Protein AF-A0A1I3T0B2-F1 (afdb_monomer_lite)

Structure (mmCIF, N/CA/C/O backbone):
data_AF-A0A1I3T0B2-F1
#
_entry.id   AF-A0A1I3T0B2-F1
#
loop_
_atom_site.group_PDB
_atom_site.id
_atom_site.type_symbol
_atom_site.label_atom_id
_atom_site.label_alt_id
_atom_site.label_comp_id
_atom_site.label_asym_id
_atom_site.label_entity_id
_atom_site.label_seq_id
_atom_site.pdbx_PDB_ins_code
_atom_site.Cartn_x
_atom_site.Cartn_y
_atom_site.Cartn_z
_atom_site.occupancy
_atom_site.B_iso_or_equiv
_atom_site.auth_seq_id
_atom_site.auth_comp_id
_atom_site.auth_asym_id
_atom_site.auth_atom_id
_atom_site.pdbx_PDB_model_num
ATOM 1 N N . MET A 1 1 ? 21.427 5.164 -40.381 1.00 39.81 1 MET A N 1
ATOM 2 C CA . MET A 1 1 ? 20.057 5.654 -40.119 1.00 39.81 1 MET A CA 1
ATOM 3 C C . MET A 1 1 ? 19.968 5.858 -38.617 1.00 39.81 1 MET A C 1
ATOM 5 O O . MET A 1 1 ? 20.157 4.888 -37.901 1.00 39.81 1 MET A O 1
ATOM 9 N N . ALA A 1 2 ? 19.876 7.103 -38.143 1.00 39.94 2 ALA A N 1
ATOM 10 C CA . ALA A 1 2 ? 19.882 7.393 -36.706 1.00 39.94 2 ALA A CA 1
ATOM 11 C C . ALA A 1 2 ? 18.580 6.884 -36.053 1.00 39.94 2 ALA A C 1
ATOM 13 O O . ALA A 1 2 ? 17.534 6.948 -36.707 1.00 39.94 2 ALA A O 1
ATOM 14 N N . PRO A 1 3 ? 18.619 6.375 -34.810 1.00 40.91 3 PRO A N 1
ATOM 15 C CA . PRO A 1 3 ? 17.422 5.910 -34.119 1.00 40.91 3 PRO A CA 1
ATOM 16 C C . PRO A 1 3 ? 16.431 7.067 -33.942 1.00 40.91 3 PRO A C 1
ATOM 18 O O . PRO A 1 3 ? 16.799 8.157 -33.504 1.00 40.91 3 PRO A O 1
ATOM 21 N N . VAL A 1 4 ? 15.172 6.827 -34.310 1.00 51.56 4 VAL A N 1
ATOM 22 C CA . VAL A 1 4 ? 14.069 7.775 -34.115 1.00 51.56 4 VAL A CA 1
ATOM 23 C C . VAL A 1 4 ? 13.798 7.872 -32.605 1.00 51.56 4 VAL A C 1
ATOM 25 O O . VAL A 1 4 ? 13.486 6.848 -31.995 1.00 51.56 4 VAL A O 1
ATOM 28 N N . PRO A 1 5 ? 13.919 9.052 -31.971 1.00 52.28 5 PRO A N 1
ATOM 29 C CA . PRO A 1 5 ? 13.547 9.222 -30.573 1.00 52.28 5 PRO A CA 1
ATOM 30 C C . PRO A 1 5 ? 12.018 9.229 -30.503 1.00 52.28 5 PRO A C 1
ATOM 32 O O . PRO A 1 5 ? 11.382 10.121 -31.061 1.00 52.28 5 PRO A O 1
ATOM 35 N N . GLY A 1 6 ? 11.415 8.213 -29.886 1.00 58.38 6 GLY A N 1
ATOM 36 C CA . GLY A 1 6 ? 9.955 8.083 -29.879 1.00 58.38 6 GLY A CA 1
ATOM 37 C C . GLY A 1 6 ? 9.390 7.406 -28.643 1.00 58.38 6 GLY A C 1
ATOM 38 O O . GLY A 1 6 ? 8.628 8.034 -27.922 1.00 58.38 6 GLY A O 1
ATOM 39 N N . ASP A 1 7 ? 9.804 6.177 -28.347 1.00 71.62 7 ASP A N 1
ATOM 40 C CA . ASP A 1 7 ? 9.262 5.431 -27.211 1.00 71.62 7 ASP A CA 1
ATOM 41 C C . ASP A 1 7 ? 10.392 5.000 -26.279 1.00 71.62 7 ASP A C 1
ATOM 43 O O . ASP A 1 7 ? 11.220 4.160 -26.630 1.00 71.62 7 ASP A O 1
ATOM 47 N N . ASP A 1 8 ? 10.440 5.582 -25.077 1.00 85.44 8 ASP A N 1
ATOM 48 C CA . ASP A 1 8 ? 11.226 5.011 -23.983 1.00 85.44 8 ASP A CA 1
ATOM 49 C C . ASP A 1 8 ? 10.680 3.594 -23.718 1.00 85.44 8 ASP A C 1
ATOM 51 O O . ASP A 1 8 ? 9.540 3.448 -23.266 1.00 85.44 8 ASP A O 1
ATOM 55 N N . PRO A 1 9 ? 11.466 2.534 -23.979 1.00 87.81 9 PRO A N 1
ATOM 56 C CA . PRO A 1 9 ? 10.991 1.153 -23.923 1.00 87.81 9 PRO A CA 1
ATOM 57 C C . PRO A 1 9 ? 10.607 0.725 -22.500 1.00 87.81 9 PRO A C 1
ATOM 59 O O . PRO A 1 9 ? 9.896 -0.263 -22.323 1.00 87.81 9 PRO A O 1
ATOM 62 N N . GLY A 1 10 ? 11.054 1.466 -21.480 1.00 92.31 10 GLY A N 1
ATOM 63 C CA . GLY A 1 10 ? 10.666 1.282 -20.085 1.00 92.31 10 GLY A CA 1
ATOM 64 C C . GLY A 1 10 ? 9.534 2.202 -19.613 1.00 92.31 10 GLY A C 1
ATOM 65 O O . GLY A 1 10 ? 9.128 2.093 -18.456 1.00 92.31 10 GLY A O 1
ATOM 66 N N . ALA A 1 11 ? 9.008 3.104 -20.451 1.00 92.44 11 ALA A N 1
ATOM 67 C CA . ALA A 1 11 ? 8.056 4.135 -20.025 1.00 92.44 11 ALA A CA 1
ATOM 68 C C . ALA A 1 11 ? 6.759 3.555 -19.449 1.00 92.44 11 ALA A C 1
ATOM 70 O O . ALA A 1 11 ? 6.260 4.038 -18.432 1.00 92.44 11 ALA A O 1
ATOM 71 N N . ALA A 1 12 ? 6.226 2.499 -20.070 1.00 92.94 12 ALA A N 1
ATOM 72 C CA . ALA A 1 12 ? 4.999 1.853 -19.613 1.00 92.94 12 ALA A CA 1
ATOM 73 C C . ALA A 1 12 ? 5.157 1.247 -18.206 1.00 92.94 12 ALA A C 1
ATOM 75 O O . ALA A 1 12 ? 4.281 1.425 -17.355 1.00 92.94 12 ALA A O 1
ATOM 76 N N . ASP A 1 13 ? 6.285 0.585 -17.932 1.00 94.81 13 ASP A N 1
ATOM 77 C CA . ASP A 1 13 ? 6.542 -0.021 -16.623 1.00 94.81 13 ASP A CA 1
ATOM 78 C C . ASP A 1 13 ? 6.881 1.032 -15.566 1.00 94.81 13 ASP A C 1
ATOM 80 O O . ASP A 1 13 ? 6.393 0.940 -14.441 1.00 94.81 13 ASP A O 1
ATOM 84 N N . ALA A 1 14 ? 7.613 2.089 -15.930 1.00 94.81 14 ALA A N 1
ATOM 85 C CA . ALA A 1 14 ? 7.865 3.224 -15.040 1.00 94.81 14 ALA A CA 1
ATOM 86 C C . ALA A 1 14 ? 6.554 3.933 -14.643 1.00 94.81 14 ALA A C 1
ATOM 88 O O . ALA A 1 14 ? 6.335 4.275 -13.476 1.00 94.81 14 ALA A O 1
ATOM 89 N N . LEU A 1 15 ? 5.628 4.105 -15.595 1.00 95.19 15 LEU A N 1
ATOM 90 C CA . LEU A 1 15 ? 4.296 4.641 -15.321 1.00 95.19 15 LEU A CA 1
ATOM 91 C C . LEU A 1 15 ? 3.489 3.703 -14.415 1.00 95.19 15 LEU A C 1
ATOM 93 O O . LEU A 1 15 ? 2.826 4.164 -13.481 1.00 95.19 15 LEU A O 1
ATOM 97 N N . ARG A 1 16 ? 3.551 2.388 -14.655 1.00 96.94 16 ARG A N 1
ATOM 98 C CA . ARG A 1 16 ? 2.922 1.386 -13.785 1.00 96.94 16 ARG A CA 1
ATOM 99 C C . ARG A 1 16 ? 3.478 1.465 -12.363 1.00 96.94 16 ARG A C 1
ATOM 101 O O . ARG A 1 16 ? 2.688 1.532 -11.424 1.00 96.94 16 ARG A O 1
ATOM 108 N N . ALA A 1 17 ? 4.797 1.519 -12.194 1.00 97.38 17 ALA A N 1
ATOM 109 C CA . ALA A 1 17 ? 5.445 1.643 -10.892 1.00 97.38 17 ALA A CA 1
ATOM 110 C C . ALA A 1 17 ? 5.003 2.913 -10.149 1.00 97.38 17 ALA A C 1
ATOM 112 O O . ALA A 1 17 ? 4.658 2.860 -8.968 1.00 97.38 17 ALA A O 1
ATOM 113 N N . SER A 1 18 ? 4.938 4.051 -10.849 1.00 97.88 18 SER A N 1
ATOM 114 C CA . SER A 1 18 ? 4.427 5.312 -10.298 1.00 97.88 18 SER A CA 1
ATOM 115 C C . SER A 1 18 ? 2.978 5.186 -9.808 1.00 97.88 18 SER A C 1
ATOM 117 O O . SER A 1 18 ? 2.666 5.552 -8.672 1.00 97.88 18 SER A O 1
ATOM 119 N N . ARG A 1 19 ? 2.093 4.589 -10.617 1.00 98.25 19 ARG A N 1
ATOM 120 C CA . ARG A 1 19 ? 0.684 4.365 -10.250 1.00 98.25 19 ARG A CA 1
ATOM 121 C C . ARG A 1 19 ? 0.532 3.428 -9.053 1.00 98.25 19 ARG A C 1
ATOM 123 O O . ARG A 1 19 ? -0.288 3.700 -8.181 1.00 98.25 19 ARG A O 1
ATOM 130 N N . LEU A 1 20 ? 1.329 2.362 -8.989 1.00 98.38 20 LEU A N 1
ATOM 131 C CA . LEU A 1 20 ? 1.334 1.426 -7.862 1.00 98.38 20 LEU A CA 1
ATOM 132 C C . LEU A 1 20 ? 1.777 2.110 -6.563 1.00 98.38 20 LEU A C 1
ATOM 134 O O . LEU A 1 20 ? 1.125 1.930 -5.539 1.00 98.38 20 LEU A O 1
ATOM 138 N N . ARG A 1 21 ? 2.809 2.964 -6.605 1.00 98.62 21 ARG A N 1
ATOM 139 C CA . ARG A 1 21 ? 3.229 3.779 -5.448 1.00 98.62 21 ARG A CA 1
ATOM 140 C C . ARG A 1 21 ? 2.139 4.739 -4.991 1.00 98.62 21 ARG A C 1
ATOM 142 O O . ARG A 1 21 ? 1.859 4.822 -3.798 1.00 98.62 21 ARG A O 1
ATOM 149 N N . ALA A 1 22 ? 1.505 5.438 -5.932 1.00 98.19 22 ALA A N 1
ATOM 150 C CA . ALA A 1 22 ? 0.413 6.354 -5.621 1.00 98.19 22 ALA A CA 1
ATOM 151 C C . ALA A 1 22 ? -0.781 5.618 -4.991 1.00 98.19 22 ALA A C 1
ATOM 153 O O . ALA A 1 22 ? -1.390 6.112 -4.043 1.00 98.19 22 ALA A O 1
ATOM 154 N N . LEU A 1 23 ? -1.102 4.420 -5.486 1.00 98.12 23 LEU A N 1
ATOM 155 C CA . LEU A 1 23 ? -2.146 3.581 -4.907 1.00 98.12 23 LEU A CA 1
ATOM 156 C C . LEU A 1 23 ? -1.764 3.082 -3.507 1.00 98.12 23 LEU A C 1
ATOM 158 O O . LEU A 1 23 ? -2.590 3.159 -2.601 1.00 98.12 23 LEU A O 1
ATOM 162 N N . ALA A 1 24 ? -0.522 2.630 -3.314 1.00 98.38 24 ALA A N 1
ATOM 163 C CA . ALA A 1 24 ? -0.022 2.184 -2.017 1.00 98.38 24 ALA A CA 1
ATOM 164 C C . ALA A 1 24 ? -0.149 3.284 -0.954 1.00 98.38 24 ALA A C 1
ATOM 166 O O . ALA A 1 24 ? -0.716 3.031 0.104 1.00 98.38 24 ALA A O 1
ATOM 167 N N . ALA A 1 25 ? 0.271 4.514 -1.273 1.00 97.38 25 ALA A N 1
ATOM 168 C CA . ALA A 1 25 ? 0.178 5.659 -0.364 1.00 97.38 25 ALA A CA 1
ATOM 169 C C . ALA A 1 25 ? -1.272 5.989 0.040 1.00 97.38 25 ALA A C 1
ATOM 171 O O . ALA A 1 25 ? -1.548 6.341 1.186 1.00 97.38 25 ALA A O 1
ATOM 172 N N . ARG A 1 26 ? -2.222 5.845 -0.894 1.00 97.56 26 ARG A N 1
ATOM 173 C CA . ARG A 1 26 ? -3.652 6.053 -0.616 1.00 97.56 26 ARG A CA 1
ATOM 174 C C . ARG A 1 26 ? -4.236 4.954 0.264 1.00 97.56 26 ARG A C 1
ATOM 176 O O . ARG A 1 26 ? -5.046 5.244 1.135 1.00 97.56 26 ARG A O 1
ATOM 183 N N . ILE A 1 27 ? -3.864 3.701 0.013 1.00 96.94 27 ILE A N 1
ATOM 184 C CA . ILE A 1 27 ? -4.380 2.553 0.766 1.00 96.94 27 ILE A CA 1
ATOM 185 C C . ILE A 1 27 ? -3.791 2.520 2.175 1.00 96.94 27 ILE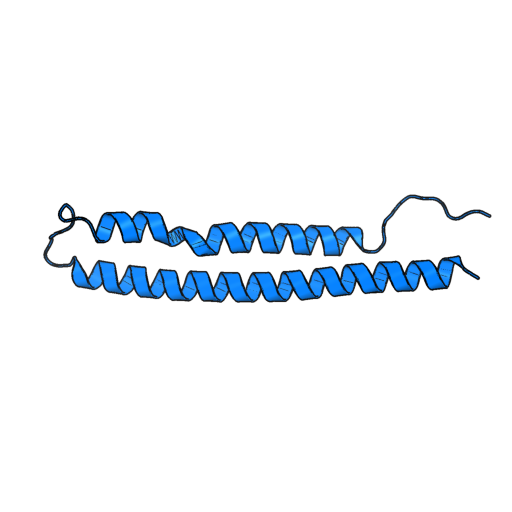 A C 1
ATOM 187 O O . ILE A 1 27 ? -4.521 2.235 3.117 1.00 96.94 27 ILE A O 1
ATOM 191 N N . GLU A 1 28 ? -2.509 2.846 2.340 1.00 95.62 28 GLU A N 1
ATOM 192 C CA . GLU A 1 28 ? -1.809 2.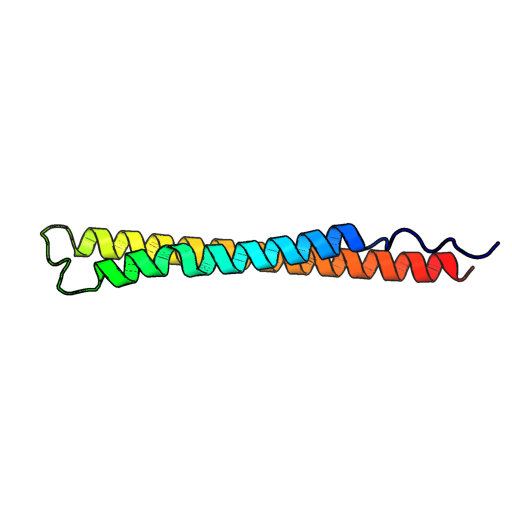791 3.628 1.00 95.62 28 GLU A CA 1
ATOM 193 C C . GLU A 1 28 ? -2.519 3.578 4.739 1.00 95.62 28 GLU A C 1
ATOM 195 O O . GLU A 1 28 ? -2.528 3.138 5.889 1.00 95.62 28 GLU A O 1
ATOM 200 N N . THR A 1 29 ? -3.154 4.695 4.377 1.00 93.81 29 THR A N 1
ATOM 201 C CA . THR A 1 29 ? -3.781 5.641 5.311 1.00 93.81 29 THR A CA 1
ATOM 202 C C . THR A 1 29 ? -5.311 5.655 5.242 1.00 93.81 29 THR A C 1
ATOM 204 O O . THR A 1 29 ? -5.959 6.421 5.951 1.00 93.81 29 THR A O 1
ATOM 207 N N . VAL A 1 30 ? -5.932 4.789 4.426 1.00 95.56 30 VAL A N 1
ATOM 208 C CA . VAL A 1 30 ? -7.384 4.844 4.148 1.00 95.56 30 VAL A CA 1
ATOM 209 C C . VAL A 1 30 ? -8.255 4.649 5.396 1.00 95.56 30 VAL A C 1
ATOM 211 O O . VAL A 1 30 ? -9.380 5.139 5.456 1.00 95.56 30 VAL A O 1
ATOM 214 N N . VAL A 1 31 ? -7.734 3.943 6.403 1.00 96.25 31 VAL A N 1
ATOM 215 C CA . VAL A 1 31 ? -8.453 3.623 7.646 1.00 96.25 31 VAL A CA 1
ATOM 216 C C . VAL A 1 31 ? -8.190 4.656 8.748 1.00 96.25 31 VAL A C 1
ATOM 218 O O . VAL A 1 31 ? -8.950 4.729 9.713 1.00 96.25 31 VAL A O 1
ATOM 221 N N . ASP A 1 32 ? -7.159 5.492 8.612 1.00 95.56 32 ASP A N 1
ATOM 222 C CA . ASP A 1 32 ? -6.697 6.374 9.687 1.00 95.56 32 ASP A CA 1
ATOM 223 C C . ASP A 1 32 ? -7.764 7.375 10.170 1.00 95.56 32 ASP A C 1
ATOM 225 O O . ASP A 1 32 ? -7.908 7.521 11.387 1.00 95.56 32 ASP A O 1
ATOM 229 N N . PRO A 1 33 ? -8.576 8.015 9.300 1.00 95.69 33 PRO A N 1
ATOM 230 C CA . PRO A 1 33 ? -9.637 8.915 9.756 1.00 95.69 33 PRO A CA 1
ATOM 231 C C . PRO A 1 33 ? -10.703 8.200 10.595 1.00 95.69 33 PRO A C 1
ATOM 233 O O . PRO A 1 33 ? -11.117 8.708 11.636 1.00 95.69 33 PRO A O 1
ATOM 236 N N . ALA A 1 34 ? -11.112 6.998 10.178 1.00 94.69 34 ALA A N 1
ATOM 237 C CA . ALA A 1 34 ? -12.094 6.197 10.907 1.00 94.69 34 ALA A CA 1
ATOM 238 C C . ALA A 1 34 ? -11.535 5.732 12.258 1.00 94.69 34 ALA A C 1
ATOM 240 O O . ALA A 1 34 ? -12.211 5.831 13.280 1.00 94.69 34 ALA A O 1
ATOM 241 N N . LEU A 1 35 ? -10.275 5.286 12.276 1.00 95.31 35 LEU A N 1
ATOM 242 C CA . LEU A 1 35 ? -9.581 4.883 13.498 1.00 95.31 35 LEU A CA 1
ATOM 243 C C . LEU A 1 35 ? -9.413 6.064 14.469 1.00 95.31 35 LEU A C 1
ATOM 245 O O . LEU A 1 35 ? -9.528 5.892 15.680 1.00 95.31 35 LEU A O 1
ATOM 249 N N . THR A 1 36 ? -9.159 7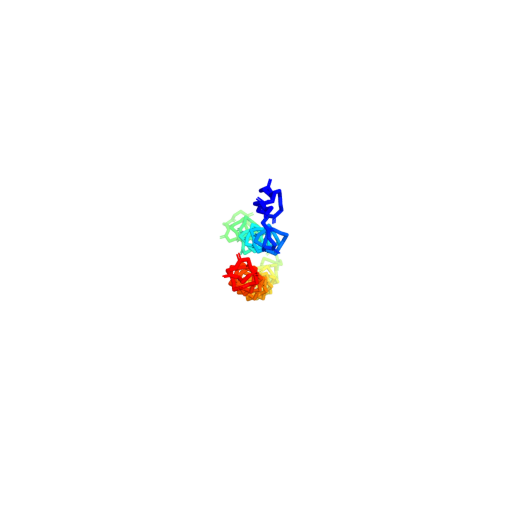.263 13.937 1.00 95.25 36 THR A N 1
ATOM 250 C CA . THR A 1 36 ? -9.034 8.503 14.714 1.00 95.25 36 THR A CA 1
ATOM 251 C C . THR A 1 36 ? -10.360 8.854 15.373 1.00 95.25 36 THR A C 1
ATOM 253 O O . THR A 1 36 ? -10.392 9.052 16.582 1.00 95.25 36 THR A O 1
ATOM 256 N N . ALA A 1 37 ? -11.460 8.852 14.613 1.00 93.81 37 ALA A N 1
ATOM 257 C CA . ALA A 1 37 ? -12.797 9.118 15.140 1.00 93.81 37 ALA A CA 1
ATOM 258 C C . ALA A 1 37 ? -13.209 8.096 16.216 1.00 93.81 37 ALA A C 1
ATOM 260 O O . ALA A 1 37 ? -13.666 8.484 17.291 1.00 93.81 37 ALA A O 1
ATOM 261 N N . ALA A 1 38 ? -12.971 6.803 15.973 1.00 93.44 38 ALA A N 1
ATOM 262 C CA . ALA A 1 38 ? -13.325 5.726 16.901 1.00 93.44 38 ALA A CA 1
ATOM 263 C C . ALA A 1 38 ? -12.530 5.747 18.222 1.00 93.44 38 ALA A C 1
ATOM 265 O O . ALA A 1 38 ? -12.945 5.130 19.202 1.00 93.44 38 ALA A O 1
ATOM 266 N N . ARG A 1 39 ? -11.379 6.429 18.261 1.00 94.12 39 ARG A N 1
ATOM 267 C CA . ARG A 1 39 ? -10.551 6.603 19.468 1.00 94.12 39 ARG A CA 1
ATOM 268 C C . ARG A 1 39 ? -10.909 7.839 20.287 1.00 94.12 39 ARG A C 1
ATOM 270 O O . ARG A 1 39 ? -10.325 8.040 21.345 1.00 94.12 39 ARG A O 1
ATOM 277 N N . THR A 1 40 ? -11.814 8.681 19.797 1.00 94.31 40 THR A N 1
ATOM 278 C CA . THR A 1 40 ? -12.277 9.840 20.561 1.00 94.31 40 THR A CA 1
ATOM 279 C C . THR A 1 40 ? -13.277 9.419 21.635 1.00 94.31 40 THR A C 1
ATOM 281 O O . THR A 1 40 ? -14.038 8.473 21.442 1.00 94.31 40 THR A O 1
ATOM 284 N N . GLU A 1 41 ? -13.343 10.191 22.720 1.00 89.31 41 GLU A N 1
ATOM 285 C CA . GLU A 1 41 ? -14.351 10.035 23.784 1.00 89.31 41 GLU A CA 1
ATOM 286 C C . GLU A 1 41 ? -15.791 10.257 23.277 1.00 89.31 41 GLU A C 1
ATOM 288 O O . GLU A 1 41 ? -16.762 9.916 23.945 1.00 89.31 41 GLU A O 1
ATOM 293 N N . LEU A 1 42 ? -15.949 10.810 22.068 1.00 88.25 42 LEU A N 1
ATOM 294 C CA . LEU A 1 42 ? -17.246 10.969 21.407 1.00 88.25 42 LEU A CA 1
ATOM 295 C C . LEU A 1 42 ? -17.834 9.625 20.943 1.00 88.25 42 LEU A C 1
ATOM 297 O O . LEU A 1 42 ? -19.028 9.553 20.661 1.00 88.25 42 LEU A O 1
ATOM 301 N N . TRP A 1 43 ? -17.009 8.575 20.851 1.00 85.69 43 TRP A N 1
ATOM 302 C CA . TRP A 1 43 ? -17.404 7.218 20.465 1.00 85.69 43 TRP A CA 1
ATOM 303 C C . TRP A 1 43 ? -17.288 6.254 21.656 1.00 85.69 43 TRP A C 1
ATOM 305 O O . TRP A 1 43 ? -16.649 5.210 21.575 1.00 85.69 43 TRP A O 1
ATOM 315 N N . GLU A 1 44 ? -17.904 6.603 22.783 1.00 91.88 44 GLU A N 1
ATOM 316 C CA . GLU A 1 44 ? -18.052 5.710 23.939 1.00 91.88 44 GLU A CA 1
ATOM 317 C C . GLU A 1 44 ? -19.465 5.120 23.951 1.00 91.88 44 GLU A C 1
ATOM 319 O O . GLU A 1 44 ? -20.388 5.609 24.602 1.00 91.88 44 GLU A O 1
ATOM 324 N N . CYS A 1 45 ? -19.654 4.074 23.150 1.00 91.06 45 CYS A N 1
ATOM 325 C CA . CYS A 1 45 ? -20.897 3.320 23.043 1.00 91.06 45 CYS A CA 1
ATOM 326 C C . CYS A 1 45 ? -20.652 1.829 23.307 1.00 91.06 45 CYS A C 1
ATOM 328 O O . CYS A 1 45 ? -19.515 1.366 23.355 1.00 91.06 45 CYS A O 1
ATOM 330 N N . ALA A 1 46 ? -21.730 1.055 23.460 1.00 95.25 46 ALA A N 1
ATOM 331 C CA . ALA A 1 46 ? -21.656 -0.351 23.872 1.00 95.25 46 ALA A CA 1
ATOM 332 C C . ALA A 1 46 ? -20.778 -1.246 22.972 1.00 95.25 46 ALA A C 1
ATOM 334 O O . ALA A 1 46 ? -20.301 -2.275 23.433 1.00 95.25 46 ALA A O 1
ATOM 335 N N . ASN A 1 47 ? -20.567 -0.869 21.708 1.00 93.81 47 ASN A N 1
ATOM 336 C CA . ASN A 1 47 ? -19.753 -1.608 20.741 1.00 93.81 47 ASN A CA 1
ATOM 337 C C . ASN A 1 47 ? -18.439 -0.894 20.368 1.00 93.81 47 ASN A C 1
ATOM 339 O O . ASN A 1 47 ? -17.856 -1.200 19.326 1.00 93.81 47 ASN A O 1
ATOM 343 N N . ALA A 1 48 ? -17.989 0.087 21.157 1.00 95.06 48 ALA A N 1
ATOM 344 C CA . ALA A 1 48 ? -16.807 0.884 20.834 1.00 95.06 48 ALA A CA 1
ATOM 345 C C . ALA A 1 48 ? -15.553 0.016 20.645 1.00 95.06 48 ALA A C 1
ATOM 347 O O . ALA A 1 48 ? -14.841 0.171 19.650 1.00 95.06 48 ALA A O 1
ATOM 348 N N . ASP A 1 49 ? -15.325 -0.940 21.544 1.00 95.50 49 ASP A N 1
ATOM 349 C CA . ASP A 1 49 ? -14.150 -1.815 21.499 1.00 95.50 49 ASP A CA 1
ATOM 350 C C . ASP A 1 49 ? -14.168 -2.749 20.282 1.00 95.50 49 ASP A C 1
ATOM 352 O O . ASP A 1 49 ? -13.177 -2.807 19.551 1.00 95.50 49 ASP A O 1
ATOM 356 N N . ASP A 1 50 ? -15.315 -3.360 19.969 1.00 95.94 50 ASP A N 1
ATOM 357 C CA . ASP A 1 50 ? -15.485 -4.198 18.772 1.00 95.94 50 ASP A CA 1
ATOM 358 C C . ASP A 1 50 ? -15.180 -3.420 17.480 1.00 95.94 50 ASP A C 1
ATOM 360 O O . ASP A 1 50 ? -14.549 -3.924 16.545 1.00 95.94 50 ASP A O 1
ATOM 364 N N . VAL A 1 51 ? -15.642 -2.167 17.400 1.00 94.81 51 VAL A N 1
ATOM 365 C CA . VAL A 1 51 ? -15.398 -1.298 16.242 1.00 94.81 51 VAL A CA 1
ATOM 366 C C . VAL A 1 51 ? -13.913 -0.945 16.140 1.00 94.81 51 VAL A C 1
ATOM 368 O O . VAL A 1 51 ? -13.337 -1.041 15.053 1.00 94.81 51 VAL A O 1
ATOM 371 N N . ARG A 1 52 ? -13.267 -0.579 17.253 1.00 96.00 52 ARG A N 1
ATOM 372 C CA . ARG A 1 52 ? -11.827 -0.264 17.301 1.00 96.00 52 ARG A CA 1
ATOM 373 C C . ARG A 1 52 ? -10.972 -1.460 16.895 1.00 96.00 52 ARG A C 1
ATOM 375 O O . ARG A 1 52 ? -10.007 -1.286 16.144 1.00 96.00 52 ARG A O 1
ATOM 382 N N . GLU A 1 53 ? -11.328 -2.661 17.342 1.00 96.94 53 GLU A N 1
ATOM 383 C CA . GLU A 1 53 ? -10.641 -3.899 16.978 1.00 96.94 53 GLU A CA 1
ATOM 384 C C . GLU A 1 53 ? -10.734 -4.154 15.468 1.00 96.94 53 GLU A C 1
ATOM 386 O O . GLU A 1 53 ? -9.711 -4.313 14.795 1.00 96.94 53 GLU A O 1
ATOM 391 N N . ARG A 1 54 ? -11.945 -4.094 14.898 1.00 97.12 54 ARG A N 1
ATOM 392 C CA . ARG A 1 54 ? -12.162 -4.288 13.454 1.00 97.12 54 ARG A CA 1
ATOM 393 C C . ARG A 1 54 ? -11.422 -3.257 12.611 1.00 97.12 54 ARG A C 1
ATOM 395 O O . ARG A 1 54 ? -10.786 -3.614 11.620 1.00 97.12 54 ARG A O 1
ATOM 402 N N . LEU A 1 55 ? -11.466 -1.983 13.000 1.00 96.81 55 LEU A N 1
ATOM 403 C CA . LEU A 1 55 ? -10.735 -0.930 12.297 1.00 96.81 55 LEU A CA 1
ATOM 404 C C . LEU A 1 55 ? -9.215 -1.146 12.388 1.00 96.81 55 LEU A C 1
ATOM 406 O O . LEU A 1 55 ? -8.513 -0.958 11.397 1.00 96.81 55 LEU A O 1
ATOM 410 N N . THR A 1 56 ? -8.703 -1.614 13.529 1.00 96.81 56 THR A N 1
ATOM 411 C CA . THR A 1 56 ? -7.279 -1.959 13.687 1.00 96.81 56 THR A CA 1
ATOM 412 C C . THR A 1 56 ? -6.883 -3.121 12.772 1.00 96.81 56 THR A C 1
ATOM 414 O O . THR A 1 56 ? -5.857 -3.053 12.091 1.00 96.81 56 THR A O 1
ATOM 417 N N . ALA A 1 57 ? -7.719 -4.158 12.678 1.00 97.62 57 ALA A N 1
ATOM 418 C CA . ALA A 1 57 ? -7.502 -5.275 11.760 1.00 97.62 57 ALA A CA 1
ATOM 419 C C . ALA A 1 57 ? -7.494 -4.813 10.290 1.00 97.62 57 ALA A C 1
ATOM 421 O O . ALA A 1 57 ? -6.594 -5.172 9.524 1.00 97.62 57 ALA A O 1
ATOM 422 N N . HIS A 1 58 ? -8.440 -3.953 9.902 1.00 97.06 58 HIS A N 1
ATOM 423 C CA . HIS A 1 58 ? -8.479 -3.367 8.561 1.00 97.06 58 HIS A CA 1
ATOM 424 C C . HIS A 1 58 ? -7.265 -2.483 8.265 1.00 97.06 58 HIS A C 1
ATOM 426 O O . HIS A 1 58 ? -6.726 -2.560 7.163 1.00 97.06 58 HIS A O 1
ATOM 432 N N . GLN A 1 59 ? -6.781 -1.699 9.233 1.00 97.56 59 GLN A N 1
ATOM 433 C CA . GLN A 1 59 ? -5.545 -0.927 9.086 1.00 97.56 59 GLN A CA 1
ATOM 434 C C . GLN A 1 59 ? -4.342 -1.852 8.840 1.00 97.56 59 GLN A C 1
ATOM 436 O O . GLN A 1 59 ? -3.517 -1.587 7.964 1.00 97.56 59 GLN A O 1
ATOM 441 N N . GLY A 1 60 ? -4.256 -2.971 9.565 1.00 97.31 60 GLY A N 1
ATOM 442 C CA . GLY A 1 60 ? -3.232 -3.993 9.344 1.00 97.31 60 GLY A CA 1
ATOM 443 C C . GLY A 1 60 ? -3.272 -4.571 7.925 1.00 97.31 60 GLY A C 1
ATOM 444 O O . GLY A 1 60 ? -2.239 -4.628 7.250 1.00 97.31 60 GLY A O 1
ATOM 445 N N . ALA A 1 61 ? -4.464 -4.937 7.446 1.00 97.75 61 ALA A N 1
ATOM 446 C CA . ALA A 1 61 ? -4.673 -5.447 6.092 1.00 97.75 61 ALA A CA 1
ATOM 447 C C . ALA A 1 61 ? -4.339 -4.402 5.011 1.00 97.75 61 ALA A C 1
ATOM 449 O O . ALA A 1 61 ? -3.659 -4.721 4.036 1.00 97.75 61 ALA A O 1
ATOM 450 N N . ALA A 1 62 ? -4.745 -3.145 5.207 1.00 97.81 62 ALA A N 1
ATOM 451 C CA . ALA A 1 62 ? -4.444 -2.043 4.298 1.00 97.81 62 ALA A CA 1
ATOM 452 C C . ALA A 1 62 ? -2.929 -1.805 4.181 1.00 97.81 62 ALA A C 1
ATOM 454 O O . ALA A 1 62 ? -2.391 -1.732 3.076 1.00 97.81 62 ALA A O 1
ATOM 455 N N . ARG A 1 63 ? -2.205 -1.795 5.308 1.00 97.69 63 ARG A N 1
ATOM 456 C CA . ARG A 1 63 ? -0.736 -1.693 5.319 1.00 97.69 63 ARG A CA 1
ATOM 457 C C . ARG A 1 63 ? -0.063 -2.882 4.634 1.00 97.69 63 ARG A C 1
ATOM 459 O O . ARG A 1 63 ? 0.945 -2.703 3.954 1.00 97.69 63 ARG A O 1
ATOM 466 N N . ALA A 1 64 ? -0.593 -4.094 4.794 1.00 98.00 64 ALA A N 1
ATOM 467 C CA . ALA A 1 64 ? -0.081 -5.269 4.088 1.00 98.00 64 ALA A CA 1
ATOM 468 C C . ALA A 1 64 ? -0.277 -5.153 2.569 1.00 98.00 64 ALA A C 1
ATOM 470 O O . ALA A 1 64 ? 0.675 -5.353 1.816 1.00 98.00 64 ALA A O 1
ATOM 471 N N . ALA A 1 65 ? -1.467 -4.742 2.127 1.00 98.12 65 ALA A N 1
ATOM 472 C CA . ALA A 1 65 ? -1.754 -4.494 0.718 1.00 98.12 65 ALA A CA 1
ATOM 473 C C . ALA A 1 65 ? -0.846 -3.398 0.132 1.00 98.12 65 ALA A C 1
ATOM 475 O O . ALA A 1 65 ? -0.271 -3.585 -0.939 1.00 98.12 65 ALA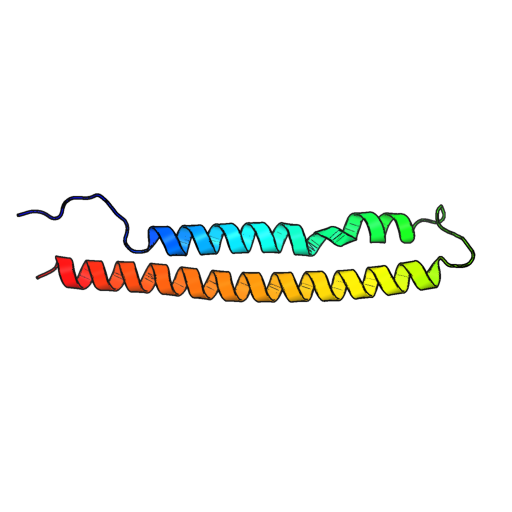 A O 1
ATOM 476 N N . ALA A 1 66 ? -0.639 -2.291 0.855 1.00 98.31 66 ALA A N 1
ATOM 477 C CA . ALA A 1 66 ? 0.279 -1.230 0.446 1.00 98.31 66 ALA A CA 1
ATOM 478 C C . ALA A 1 66 ? 1.718 -1.747 0.263 1.00 98.31 66 ALA A C 1
ATOM 480 O O . ALA A 1 66 ? 2.358 -1.436 -0.740 1.00 98.31 66 ALA A O 1
ATOM 481 N N . ARG A 1 67 ? 2.215 -2.607 1.167 1.00 98.38 67 ARG A N 1
ATOM 482 C CA . ARG A 1 67 ? 3.538 -3.241 1.013 1.00 98.38 67 ARG A CA 1
ATOM 483 C C . ARG A 1 67 ? 3.635 -4.107 -0.242 1.00 98.38 67 ARG A C 1
ATOM 485 O O . ARG A 1 67 ? 4.646 -4.028 -0.934 1.00 98.38 67 ARG A O 1
ATOM 492 N N . HIS A 1 68 ? 2.609 -4.897 -0.556 1.00 98.38 68 HIS A N 1
ATOM 493 C CA . HIS A 1 68 ? 2.597 -5.705 -1.782 1.00 98.38 68 HIS A CA 1
ATOM 494 C C . HIS A 1 68 ? 2.622 -4.820 -3.037 1.00 98.38 68 HIS A C 1
ATOM 496 O O . HIS A 1 68 ? 3.413 -5.060 -3.945 1.00 98.38 68 HIS A O 1
ATOM 502 N N . LEU A 1 69 ? 1.848 -3.731 -3.054 1.00 98.38 69 LEU A N 1
ATOM 503 C CA . L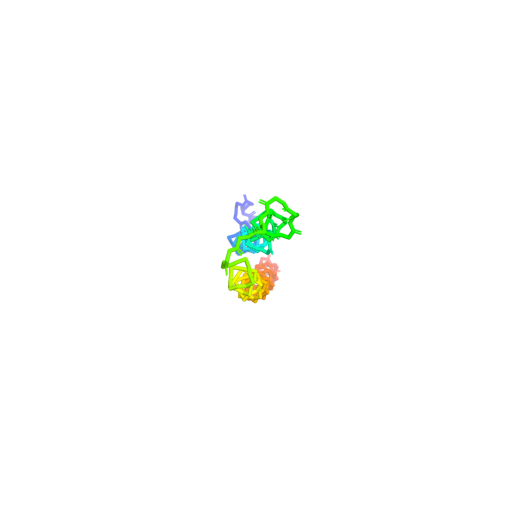EU A 1 69 ? 1.870 -2.763 -4.155 1.00 98.38 69 LEU A CA 1
ATOM 504 C C . LEU A 1 69 ? 3.247 -2.106 -4.332 1.00 98.38 69 LEU A C 1
ATOM 506 O O . LEU A 1 69 ? 3.690 -1.898 -5.460 1.00 98.38 69 LEU A O 1
ATOM 510 N N . LEU A 1 70 ? 3.950 -1.803 -3.236 1.00 98.50 70 LEU A N 1
ATOM 511 C CA . LEU A 1 70 ? 5.313 -1.266 -3.291 1.00 98.50 70 LEU A CA 1
ATOM 512 C C . LEU A 1 70 ? 6.324 -2.287 -3.835 1.00 98.50 70 LEU A C 1
ATOM 514 O O . LEU A 1 70 ? 7.229 -1.908 -4.580 1.00 98.50 70 LEU A O 1
ATOM 518 N N . GLN A 1 71 ? 6.163 -3.572 -3.510 1.00 98.50 71 GLN A N 1
ATOM 519 C CA . GLN A 1 71 ? 6.980 -4.649 -4.081 1.00 98.50 71 GLN A CA 1
ATOM 520 C C . GLN A 1 71 ? 6.743 -4.782 -5.590 1.00 98.50 71 GLN A C 1
ATOM 522 O O . GLN A 1 71 ? 7.703 -4.817 -6.361 1.00 98.50 71 GLN A O 1
ATOM 527 N N . GLU A 1 72 ? 5.483 -4.766 -6.031 1.00 98.19 72 GLU A N 1
ATOM 528 C CA . GLU A 1 72 ? 5.148 -4.766 -7.458 1.00 98.19 72 GLU A CA 1
ATOM 529 C C . GLU A 1 72 ? 5.691 -3.526 -8.179 1.00 98.19 72 GLU A C 1
ATOM 531 O O . GLU A 1 72 ? 6.216 -3.637 -9.287 1.00 98.19 72 GLU A O 1
ATOM 536 N N . ALA A 1 73 ? 5.626 -2.350 -7.546 1.00 98.06 73 ALA A N 1
ATOM 537 C CA . ALA A 1 73 ? 6.194 -1.125 -8.100 1.00 98.06 73 ALA A CA 1
ATOM 538 C C . ALA A 1 73 ? 7.713 -1.237 -8.287 1.00 98.06 73 ALA A C 1
ATOM 540 O O . ALA A 1 73 ? 8.243 -0.817 -9.313 1.00 98.06 73 ALA A O 1
ATOM 541 N N . SER A 1 74 ? 8.415 -1.829 -7.316 1.00 98.19 74 SER A N 1
ATOM 542 C CA . SER A 1 74 ? 9.853 -2.084 -7.422 1.00 98.19 74 SER A CA 1
ATOM 543 C C . SER A 1 74 ? 10.178 -3.062 -8.553 1.00 98.19 74 SER A C 1
ATOM 545 O O . SER A 1 74 ? 11.140 -2.840 -9.290 1.00 98.19 74 SER A O 1
ATOM 547 N N . SER A 1 75 ? 9.367 -4.109 -8.739 1.00 98.12 75 SER A N 1
ATOM 548 C CA . SER A 1 75 ? 9.522 -5.027 -9.872 1.00 98.12 75 SER A CA 1
ATOM 549 C C . SER A 1 75 ? 9.350 -4.302 -11.207 1.00 98.12 75 SER A C 1
ATOM 551 O O . SER A 1 75 ? 10.216 -4.417 -12.069 1.00 98.12 75 SER A O 1
ATOM 553 N N . ALA A 1 76 ? 8.292 -3.499 -11.353 1.00 97.12 76 ALA A N 1
ATOM 554 C CA . ALA A 1 76 ? 8.029 -2.744 -12.576 1.00 97.12 76 ALA A CA 1
ATOM 555 C C . ALA A 1 76 ? 9.152 -1.737 -12.897 1.00 97.12 76 ALA A C 1
ATOM 557 O O . ALA A 1 76 ? 9.567 -1.625 -14.046 1.00 97.12 76 ALA A O 1
ATOM 558 N N . ASP A 1 77 ? 9.723 -1.062 -11.897 1.00 97.50 77 ASP A N 1
ATOM 559 C CA . ASP A 1 77 ? 10.882 -0.185 -12.119 1.00 97.50 77 ASP A CA 1
ATOM 560 C C . ASP A 1 77 ? 12.131 -0.953 -12.567 1.00 97.50 77 ASP A C 1
ATOM 562 O O . ASP A 1 77 ? 12.882 -0.485 -13.427 1.00 97.50 77 ASP A O 1
ATOM 566 N N . ASN A 1 78 ? 12.367 -2.141 -12.003 1.00 97.69 78 ASN A N 1
ATOM 567 C CA . ASN A 1 78 ? 13.464 -2.995 -12.448 1.00 97.69 78 ASN A CA 1
ATOM 568 C C . ASN A 1 78 ? 13.259 -3.449 -13.899 1.00 97.69 78 ASN A C 1
ATOM 570 O O . ASN A 1 78 ? 14.229 -3.488 -14.655 1.00 97.69 78 ASN A O 1
ATOM 574 N N . ASP A 1 79 ? 12.026 -3.757 -14.297 1.00 95.56 79 ASP A N 1
ATOM 575 C CA . ASP A 1 79 ? 11.694 -4.121 -15.676 1.00 95.56 79 ASP A CA 1
ATOM 576 C C . ASP A 1 79 ? 11.877 -2.928 -16.625 1.00 95.56 79 ASP A C 1
ATOM 578 O O . ASP A 1 79 ? 12.519 -3.071 -17.668 1.00 95.56 79 ASP A O 1
ATOM 582 N N . ALA A 1 80 ? 11.430 -1.731 -16.224 1.00 95.31 80 ALA A N 1
ATOM 583 C CA . ALA A 1 80 ? 11.673 -0.489 -16.957 1.00 95.31 80 ALA A CA 1
ATOM 584 C C . ALA A 1 80 ? 13.174 -0.267 -17.198 1.00 95.31 80 ALA A C 1
ATOM 586 O O . ALA A 1 80 ? 13.596 0.046 -18.315 1.00 95.31 80 ALA A O 1
ATOM 587 N N . ARG A 1 81 ? 13.996 -0.462 -16.155 1.00 95.75 81 ARG A N 1
ATOM 588 C CA . ARG A 1 81 ? 15.455 -0.333 -16.238 1.00 95.75 81 ARG A CA 1
ATOM 589 C C . ARG A 1 81 ? 16.051 -1.345 -17.216 1.00 95.75 81 ARG A C 1
ATOM 591 O O . ARG A 1 81 ? 16.781 -0.938 -18.115 1.00 95.75 81 ARG A O 1
ATOM 598 N N . ARG A 1 82 ? 15.692 -2.629 -17.104 1.00 95.81 82 ARG A N 1
ATOM 599 C CA . ARG A 1 82 ? 16.192 -3.684 -18.005 1.00 95.81 82 ARG A CA 1
ATOM 600 C C . ARG A 1 82 ? 15.840 -3.414 -19.466 1.00 95.81 82 ARG A C 1
ATOM 602 O O . ARG A 1 82 ? 16.669 -3.638 -20.341 1.00 95.81 82 ARG A O 1
ATOM 609 N N . LYS A 1 83 ? 14.633 -2.913 -19.747 1.00 93.25 83 LYS A N 1
ATOM 610 C CA . LYS A 1 83 ? 14.211 -2.569 -21.116 1.00 93.25 83 LYS A CA 1
ATOM 611 C C . LYS A 1 83 ? 15.039 -1.427 -21.704 1.00 93.25 83 LYS A C 1
ATOM 613 O O . LYS A 1 83 ? 15.437 -1.500 -22.864 1.00 93.25 83 LYS A O 1
ATOM 618 N N . ARG A 1 84 ? 15.344 -0.402 -20.903 1.00 92.81 84 ARG A N 1
ATOM 619 C CA . ARG A 1 84 ? 16.230 0.704 -21.307 1.00 92.81 84 ARG A CA 1
ATOM 620 C C . ARG A 1 84 ? 17.661 0.229 -21.548 1.00 92.81 84 ARG A C 1
ATOM 622 O O . ARG A 1 84 ? 18.246 0.583 -22.566 1.00 92.81 84 ARG A O 1
ATOM 629 N N . GLU A 1 85 ? 18.196 -0.601 -20.654 1.00 93.38 85 GLU A N 1
ATOM 630 C CA . GLU A 1 85 ? 19.526 -1.210 -20.802 1.00 93.38 85 GLU A CA 1
ATOM 631 C C . GLU A 1 85 ? 19.612 -2.052 -22.088 1.00 93.38 85 GLU A C 1
ATOM 633 O O . GLU A 1 85 ? 20.531 -1.872 -22.883 1.00 93.38 85 GLU A O 1
ATOM 638 N N . ALA A 1 86 ? 18.619 -2.906 -22.354 1.00 90.38 86 ALA A N 1
ATOM 639 C CA . ALA A 1 86 ? 18.572 -3.735 -23.560 1.00 90.38 86 ALA A CA 1
ATOM 640 C C . ALA A 1 86 ? 18.481 -2.906 -24.855 1.00 90.38 86 ALA A C 1
ATOM 642 O O . ALA A 1 86 ? 19.152 -3.215 -25.845 1.00 90.38 86 ALA A O 1
ATOM 643 N N . ALA A 1 87 ? 17.686 -1.834 -24.856 1.00 87.38 87 ALA A N 1
ATOM 644 C CA . ALA A 1 87 ? 17.590 -0.933 -26.001 1.00 87.38 87 ALA A CA 1
ATOM 645 C C . ALA A 1 87 ? 18.891 -0.156 -26.245 1.00 87.38 87 ALA A C 1
ATOM 647 O O . ALA A 1 87 ? 19.280 0.022 -27.398 1.00 87.38 87 ALA A O 1
ATOM 648 N N . ALA A 1 88 ? 19.598 0.245 -25.184 1.00 86.06 88 ALA A N 1
ATOM 649 C CA . ALA A 1 88 ? 20.902 0.894 -25.298 1.00 86.06 88 ALA A CA 1
ATOM 650 C C . ALA A 1 88 ? 21.962 -0.039 -25.908 1.00 86.06 88 ALA A C 1
ATOM 652 O O . ALA A 1 88 ? 22.746 0.399 -26.744 1.00 86.06 88 ALA A O 1
ATOM 653 N N . VAL A 1 89 ? 21.953 -1.328 -25.545 1.00 87.44 89 VAL A N 1
ATOM 654 C CA . VAL A 1 89 ? 22.846 -2.341 -26.141 1.00 87.44 89 VAL A CA 1
ATOM 655 C C . VAL A 1 89 ? 22.515 -2.579 -27.617 1.00 87.44 89 VAL A C 1
ATOM 657 O O . VAL A 1 89 ? 23.419 -2.678 -28.441 1.00 87.44 89 VAL A O 1
ATOM 660 N N . THR A 1 90 ? 21.228 -2.640 -27.968 1.00 77.38 90 THR A N 1
ATOM 661 C CA . THR A 1 90 ? 20.780 -2.914 -29.346 1.00 77.38 90 THR A CA 1
ATOM 662 C C . THR A 1 90 ? 21.004 -1.721 -30.280 1.00 77.38 90 THR A C 1
ATOM 664 O O . THR A 1 90 ? 21.321 -1.912 -31.445 1.00 77.38 90 THR A O 1
ATOM 667 N N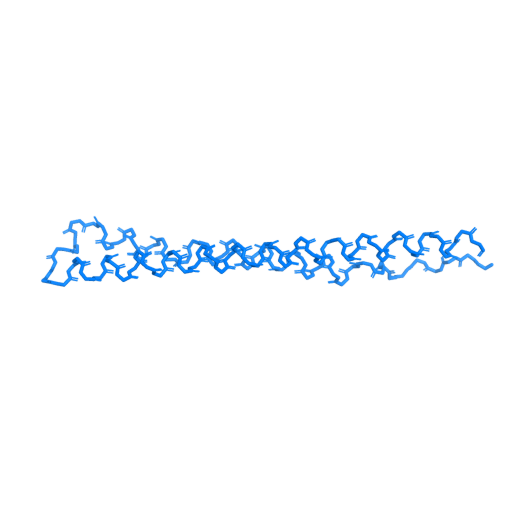 . GLY A 1 91 ? 20.872 -0.488 -29.782 1.00 63.84 91 GLY A N 1
ATOM 668 C CA . GLY A 1 91 ? 21.132 0.731 -30.557 1.00 63.84 91 GLY A CA 1
ATOM 669 C C . GLY A 1 91 ? 22.616 1.078 -30.733 1.00 63.84 91 GLY A C 1
ATOM 670 O O . GLY A 1 91 ? 22.924 2.036 -31.439 1.00 63.84 91 GLY A O 1
ATOM 671 N N . ALA A 1 92 ? 23.522 0.341 -30.082 1.00 55.69 92 ALA A N 1
ATOM 672 C CA . ALA A 1 92 ? 24.969 0.548 -30.153 1.00 55.69 92 ALA A CA 1
ATOM 673 C C . ALA A 1 92 ? 25.670 -0.256 -31.272 1.00 55.69 92 ALA A C 1
ATOM 675 O O . ALA A 1 92 ? 26.868 -0.058 -31.473 1.00 55.69 92 ALA A O 1
ATOM 676 N N . TYR A 1 93 ? 24.946 -1.130 -31.984 1.00 42.84 93 TYR A N 1
ATOM 677 C CA . TYR A 1 93 ? 25.443 -1.948 -33.101 1.00 42.84 93 TYR A CA 1
ATOM 678 C C . TYR A 1 93 ? 24.804 -1.553 -34.435 1.00 42.84 93 TYR A C 1
ATOM 680 O O . TYR A 1 93 ? 23.556 -1.495 -34.503 1.00 42.84 93 TYR A O 1
#

Radius of gyration: 21.72 Å; chains: 1; bounding box: 47×17×64 Å

Sequence (93 aa):
MAPVPGDDPGAADALRASRLRALAARIETVVDPALTAARTELWECANADDVRERLTAHQGAARAAARHLLQEASSADNDARRKREAAAVTGAY

Secondary structure (DSSP, 8-state):
-PPP----TTHHHHHHHHHHHHHHHHHHTTTHHHHHHHTSGGG-STTHHHHHHHHHHHHHHHHHHHHHHHHHHHHHHHHHHHHHHHHHHHTT-

Foldseek 3Di:
DADDPDDLQLPVLLVLLVVLLVQLVCLLCVLVVVLVVLPDPVNPDPCSVVSNVVSVVSNVVSNVSSVVSNVSSVVSVVVSVVRNVVVVVVNVD

pLDDT: mean 90.38, std 14.32, range [39.81, 98.62]